Protein AF-A0A2X1PLP7-F1 (afdb_monomer)

Foldseek 3Di:
DVVVVVVCVVQPPDDDPQPDDLVSVVVSCVVCDPPPDHLVVVQVVLVVQQVVQVVCVVVVVYPDPDRSSPPVRDDHDDDDDDDQDPVNVVVVVVVLVVLVVDDPVPRDPVND

Secondary structure (DSSP, 8-state):
-HHHHHHHHHH---SSGGG--HHHHHHHHHHHBTTTB-HHHHHHHHHHHHHHHHHHHHTTSS--SS-TTTT---PPP-PPP-PPPHHHHHHHHHHHHHHTTS-GGGS-TT--

pLDDT: mean 82.26, std 15.31, range [30.47, 96.56]

Mean predicted aligned error: 10.45 Å

Structure (mmCIF, N/CA/C/O backbone):
data_AF-A0A2X1PLP7-F1
#
_entry.id   AF-A0A2X1PLP7-F1
#
loop_
_atom_site.group_PDB
_atom_site.id
_atom_site.type_symbol
_atom_site.label_atom_id
_atom_site.label_alt_id
_atom_site.label_comp_id
_atom_site.label_asym_id
_atom_site.label_entity_id
_atom_site.label_seq_id
_atom_site.pdbx_PDB_ins_code
_atom_site.Cartn_x
_atom_site.Cartn_y
_atom_site.Cartn_z
_atom_site.occupancy
_atom_site.B_iso_or_equiv
_atom_site.auth_seq_id
_atom_site.auth_comp_id
_atom_site.auth_asym_id
_atom_site.auth_atom_id
_atom_site.pdbx_PDB_model_num
ATOM 1 N N . MET A 1 1 ? 1.785 14.609 -2.983 1.00 39.28 1 MET A N 1
ATOM 2 C CA . MET A 1 1 ? 0.685 14.081 -2.140 1.00 39.28 1 MET A CA 1
ATOM 3 C C . MET A 1 1 ? -0.669 14.010 -2.854 1.00 39.28 1 MET A C 1
ATOM 5 O O . MET A 1 1 ? -1.244 12.934 -2.831 1.00 39.28 1 MET A O 1
ATOM 9 N N . LYS A 1 2 ? -1.154 15.055 -3.555 1.00 30.47 2 LYS A N 1
ATOM 10 C CA . LYS A 1 2 ? -2.464 15.032 -4.263 1.00 30.47 2 LYS A CA 1
ATOM 11 C C . LYS A 1 2 ? -2.685 13.827 -5.199 1.00 30.47 2 LYS A C 1
ATOM 13 O O . LYS A 1 2 ? -3.683 13.137 -5.069 1.00 30.47 2 LYS A O 1
ATOM 18 N N . LYS A 1 3 ? -1.695 13.479 -6.032 1.00 37.09 3 LYS A N 1
ATOM 19 C CA . LYS A 1 3 ? -1.766 12.322 -6.955 1.00 37.09 3 LYS A CA 1
ATOM 20 C C . LYS A 1 3 ? -1.970 10.959 -6.274 1.00 37.09 3 LYS A C 1
ATOM 22 O O . LYS A 1 3 ? -2.513 10.058 -6.895 1.00 37.09 3 LYS A O 1
ATOM 27 N N . GLN A 1 4 ? -1.507 10.796 -5.032 1.00 38.25 4 GLN A N 1
ATOM 28 C CA . GLN A 1 4 ? -1.730 9.564 -4.267 1.00 38.25 4 GLN A CA 1
ATOM 29 C C . GLN A 1 4 ? -3.183 9.523 -3.779 1.00 38.25 4 GLN A C 1
ATOM 31 O O . GLN A 1 4 ? -3.864 8.530 -4.004 1.00 38.25 4 GLN A O 1
ATOM 36 N N . LEU A 1 5 ? -3.678 10.635 -3.217 1.00 41.66 5 LEU A N 1
ATOM 37 C CA . LEU A 1 5 ? -5.050 10.782 -2.715 1.00 41.66 5 LEU A CA 1
ATOM 38 C C . LEU A 1 5 ? -6.124 10.601 -3.805 1.00 41.66 5 LEU A C 1
ATOM 40 O O . LEU A 1 5 ? -7.124 9.927 -3.571 1.00 41.66 5 LEU A O 1
ATOM 44 N N . ASP A 1 6 ? -5.894 11.134 -5.009 1.00 46.28 6 ASP A N 1
ATOM 45 C CA . ASP A 1 6 ? -6.806 10.949 -6.150 1.00 46.28 6 ASP A CA 1
ATOM 46 C C . ASP A 1 6 ? -6.845 9.498 -6.646 1.00 46.28 6 ASP A C 1
ATOM 48 O O . ASP A 1 6 ? -7.889 9.015 -7.087 1.00 46.28 6 ASP A O 1
ATOM 52 N N . ASN A 1 7 ? -5.728 8.771 -6.533 1.00 47.81 7 ASN A N 1
ATOM 53 C CA . ASN A 1 7 ? -5.706 7.345 -6.843 1.00 47.81 7 ASN A CA 1
ATOM 54 C C . ASN A 1 7 ? -6.499 6.551 -5.795 1.00 47.81 7 ASN A C 1
ATOM 56 O O . ASN A 1 7 ? -7.240 5.647 -6.161 1.00 47.81 7 ASN A O 1
ATOM 60 N N . TYR A 1 8 ? -6.423 6.933 -4.514 1.00 51.38 8 TYR A N 1
ATOM 61 C CA . TYR A 1 8 ? -7.226 6.315 -3.456 1.00 51.38 8 TYR A CA 1
ATOM 62 C C . TYR A 1 8 ? -8.734 6.470 -3.709 1.00 51.38 8 TYR A C 1
ATOM 64 O O . TYR A 1 8 ? -9.451 5.481 -3.620 1.00 51.38 8 TYR A O 1
ATOM 72 N N . ARG A 1 9 ? -9.222 7.645 -4.132 1.00 49.28 9 ARG A N 1
ATOM 73 C CA . ARG A 1 9 ? -10.656 7.851 -4.444 1.00 49.28 9 ARG A CA 1
ATOM 74 C C . ARG A 1 9 ? -11.185 7.013 -5.610 1.00 49.28 9 ARG A C 1
ATOM 76 O O . ARG A 1 9 ? -12.360 6.676 -5.620 1.00 49.28 9 ARG A O 1
ATOM 83 N N . LYS A 1 10 ? -10.344 6.668 -6.588 1.00 52.19 10 LYS A N 1
ATOM 84 C CA . LYS A 1 10 ? -10.737 5.781 -7.702 1.00 52.19 10 LYS A CA 1
ATOM 85 C C . LYS A 1 10 ? -10.718 4.298 -7.335 1.00 52.19 10 LYS A C 1
ATOM 87 O O . LYS A 1 10 ? -11.230 3.475 -8.087 1.00 52.19 10 LYS A O 1
ATOM 92 N N . ILE A 1 11 ? -10.073 3.956 -6.225 1.00 53.62 11 ILE A N 1
ATOM 93 C CA . ILE A 1 11 ? -9.747 2.581 -5.852 1.00 53.62 11 ILE A CA 1
ATOM 94 C C . ILE A 1 11 ? -10.556 2.123 -4.625 1.00 53.62 11 ILE A C 1
ATOM 96 O O . ILE A 1 11 ? -10.829 0.932 -4.474 1.00 53.62 11 ILE A O 1
ATOM 100 N N . VAL A 1 12 ? -10.961 3.060 -3.771 1.00 56.28 12 VAL A N 1
ATOM 101 C CA . VAL A 1 12 ? -11.665 2.813 -2.515 1.00 56.28 12 VAL A CA 1
ATOM 102 C C . VAL A 1 12 ? -13.182 2.859 -2.732 1.00 56.28 12 VAL A C 1
ATOM 104 O O . VAL A 1 12 ? -13.713 3.831 -3.254 1.00 56.28 12 VAL A O 1
ATOM 107 N N . VAL A 1 13 ? -13.862 1.775 -2.347 1.00 60.47 13 VAL A N 1
ATOM 108 C CA . VAL A 1 13 ? -15.283 1.486 -2.636 1.00 60.47 13 VAL A CA 1
ATOM 109 C C . VAL A 1 13 ? -16.239 2.002 -1.543 1.00 60.47 13 VAL A C 1
ATOM 111 O O . VAL A 1 13 ? -17.446 1.857 -1.682 1.00 60.47 13 VAL A O 1
ATOM 114 N N . PHE A 1 14 ? -15.736 2.598 -0.459 1.00 67.69 14 PHE A N 1
ATOM 115 C CA . PHE A 1 14 ? -16.550 2.989 0.700 1.00 67.69 14 PHE A CA 1
ATOM 116 C C . PHE A 1 14 ? -16.624 4.508 0.893 1.00 67.69 14 PHE A C 1
ATOM 118 O O . PHE A 1 14 ? -15.723 5.245 0.479 1.00 67.69 14 PHE A O 1
ATOM 125 N N . GLN A 1 15 ? -17.708 4.961 1.526 1.00 70.69 15 GLN A N 1
ATOM 126 C CA . GLN A 1 15 ? -18.002 6.375 1.749 1.00 70.69 15 GLN A CA 1
ATOM 127 C C . GLN A 1 15 ? -17.399 6.861 3.072 1.00 70.69 15 GLN A C 1
ATOM 129 O O . GLN A 1 15 ? -16.923 7.998 3.137 1.00 70.69 15 GLN A O 1
ATOM 134 N N . TYR A 1 16 ? -17.324 5.982 4.080 1.00 81.19 16 TYR A N 1
ATOM 135 C CA . TYR A 1 16 ? -16.738 6.279 5.388 1.00 81.19 16 TYR A CA 1
ATOM 136 C C . TYR A 1 16 ? -15.667 5.253 5.804 1.00 81.19 16 TYR A C 1
ATOM 138 O O . TYR A 1 16 ? -15.837 4.058 5.565 1.00 81.19 16 TYR A O 1
ATOM 146 N N . PRO A 1 17 ? -14.561 5.678 6.452 1.00 83.38 17 PRO A N 1
ATOM 147 C CA . PRO A 1 17 ? -13.492 4.776 6.906 1.00 83.38 17 PRO A CA 1
ATOM 148 C C . PRO A 1 17 ? -13.949 3.649 7.844 1.00 83.38 17 PRO A C 1
ATOM 150 O O . PRO A 1 17 ? -13.281 2.620 7.923 1.00 83.38 17 PRO A O 1
ATOM 153 N N . ASP A 1 18 ? -15.074 3.843 8.530 1.00 85.56 18 ASP A N 1
ATOM 154 C CA . ASP A 1 18 ? -15.628 2.913 9.519 1.00 85.56 18 ASP A CA 1
ATOM 155 C C . ASP A 1 18 ? -16.377 1.736 8.872 1.00 85.56 18 ASP A C 1
ATOM 157 O O . ASP A 1 18 ? -16.617 0.716 9.508 1.00 85.56 18 ASP A O 1
ATOM 161 N N . GLU A 1 19 ? -16.696 1.842 7.580 1.00 86.94 19 GLU A N 1
ATOM 162 C CA . GLU A 1 19 ? -17.385 0.806 6.795 1.00 86.94 19 GLU A CA 1
ATOM 163 C C . GLU A 1 19 ? -16.431 -0.297 6.310 1.00 86.94 19 GLU A C 1
ATOM 165 O O . GLU A 1 19 ? -16.830 -1.236 5.612 1.00 86.94 19 GLU A O 1
ATOM 170 N N . ILE A 1 20 ? -15.143 -0.179 6.632 1.00 88.38 20 ILE A N 1
ATOM 171 C CA . ILE A 1 20 ? -14.143 -1.146 6.204 1.00 88.38 20 ILE A CA 1
ATOM 172 C C . ILE A 1 20 ? -14.382 -2.492 6.878 1.00 88.38 20 ILE A C 1
ATOM 174 O O . ILE A 1 20 ? -14.372 -2.622 8.099 1.00 88.38 20 ILE A O 1
ATOM 178 N N . SER A 1 21 ? -14.489 -3.520 6.040 1.00 88.00 21 SER A N 1
ATOM 179 C CA . SER A 1 21 ? -14.498 -4.922 6.442 1.00 88.00 21 SER A CA 1
ATOM 180 C C . SER A 1 21 ? -13.374 -5.697 5.758 1.00 88.00 21 SER A C 1
ATOM 182 O O . SER A 1 21 ? -12.936 -5.361 4.651 1.00 88.00 21 SER A O 1
ATOM 184 N N . ASP A 1 22 ? -12.939 -6.785 6.394 1.00 88.81 22 ASP A N 1
ATOM 185 C CA . ASP A 1 22 ? -11.889 -7.663 5.866 1.00 88.81 22 ASP A CA 1
ATOM 186 C C . ASP A 1 22 ? -12.254 -8.221 4.483 1.00 88.81 22 ASP A C 1
ATOM 188 O O . ASP A 1 22 ? -11.416 -8.275 3.579 1.00 88.81 22 ASP A O 1
ATOM 192 N N . SER A 1 23 ? -13.524 -8.585 4.277 1.00 89.44 23 SER A N 1
ATOM 193 C CA . SER A 1 23 ? -14.018 -9.105 2.998 1.00 89.44 23 SER A CA 1
ATOM 194 C C . SER A 1 23 ? -13.853 -8.085 1.869 1.00 89.44 23 SER A C 1
ATOM 196 O O . SER A 1 23 ? -13.404 -8.443 0.777 1.00 89.44 23 SER A O 1
ATOM 198 N N . LEU A 1 24 ? -14.135 -6.809 2.141 1.00 89.25 24 LEU A N 1
ATOM 199 C CA . LEU A 1 24 ? -13.993 -5.719 1.182 1.00 89.25 24 LEU A CA 1
ATOM 200 C C . LEU A 1 24 ? -12.524 -5.488 0.820 1.00 89.25 24 LEU A C 1
ATOM 202 O O . LEU A 1 24 ? -12.191 -5.348 -0.359 1.00 89.25 24 LEU A O 1
ATOM 206 N N . ILE A 1 25 ? -11.625 -5.525 1.805 1.00 91.00 25 ILE A N 1
ATOM 207 C CA . ILE A 1 25 ? -10.187 -5.370 1.563 1.00 91.00 25 ILE A CA 1
ATOM 208 C C . ILE A 1 25 ? -9.632 -6.540 0.735 1.00 91.00 25 ILE A C 1
ATOM 210 O O . ILE A 1 25 ? -8.837 -6.335 -0.187 1.00 91.00 25 ILE A O 1
ATOM 214 N N . LEU A 1 26 ? -10.072 -7.770 1.012 1.00 91.56 26 LEU A N 1
ATOM 215 C CA . LEU A 1 26 ? -9.671 -8.951 0.245 1.00 91.56 26 LEU A CA 1
ATOM 216 C C . LEU A 1 26 ? -10.207 -8.916 -1.193 1.00 91.56 26 LEU A C 1
ATOM 218 O O . LEU A 1 26 ? -9.476 -9.251 -2.131 1.00 91.56 26 LEU A O 1
ATOM 222 N N . GLN A 1 27 ? -11.449 -8.467 -1.395 1.00 91.25 27 GLN A N 1
ATOM 223 C CA . GLN A 1 27 ? -12.002 -8.251 -2.735 1.00 91.25 27 GLN A CA 1
ATOM 224 C C . GLN A 1 27 ? -11.231 -7.173 -3.495 1.00 91.25 27 GLN A C 1
ATOM 226 O O . GLN A 1 27 ? -10.910 -7.356 -4.672 1.00 91.25 27 GLN A O 1
ATOM 231 N N . TRP A 1 28 ? -10.888 -6.075 -2.819 1.00 90.56 28 TRP A N 1
ATOM 232 C CA . TRP A 1 28 ? -10.065 -5.023 -3.392 1.00 90.56 28 TRP A CA 1
ATOM 233 C C . TRP A 1 28 ? -8.709 -5.574 -3.841 1.00 90.56 28 TRP A C 1
ATOM 235 O O . TRP A 1 28 ? -8.348 -5.423 -5.010 1.00 90.56 28 TRP A O 1
ATOM 245 N N . ARG A 1 29 ? -8.012 -6.309 -2.963 1.00 91.81 29 ARG A N 1
ATOM 246 C CA . ARG A 1 29 ? -6.745 -6.983 -3.276 1.00 91.81 29 ARG A CA 1
ATOM 247 C C . ARG A 1 29 ? -6.855 -7.841 -4.533 1.00 91.81 29 ARG A C 1
ATOM 249 O O . ARG A 1 29 ? -6.030 -7.702 -5.432 1.00 91.81 29 ARG A O 1
ATOM 256 N N . LYS A 1 30 ? -7.876 -8.702 -4.603 1.00 92.19 30 LYS A N 1
ATOM 257 C CA . LYS A 1 30 ? -8.113 -9.612 -5.737 1.00 92.19 30 LYS A CA 1
ATOM 258 C C . LYS A 1 30 ? -8.340 -8.860 -7.052 1.00 92.19 30 LYS A C 1
ATOM 260 O O . LYS A 1 30 ? -7.990 -9.373 -8.109 1.00 92.19 30 LYS A O 1
ATOM 265 N N . ARG A 1 31 ? -8.925 -7.661 -6.990 1.00 90.75 31 ARG A N 1
ATOM 266 C CA . ARG A 1 31 ? -9.207 -6.829 -8.164 1.00 90.75 31 ARG A CA 1
ATOM 267 C C . ARG A 1 31 ? -7.966 -6.106 -8.683 1.00 90.75 31 ARG A C 1
ATOM 269 O O . ARG A 1 31 ? -7.792 -6.019 -9.888 1.00 90.75 31 ARG A O 1
ATOM 276 N N . VAL A 1 32 ? -7.131 -5.547 -7.806 1.00 90.81 32 VAL A N 1
ATOM 277 C CA . VAL A 1 32 ? -6.043 -4.652 -8.248 1.00 90.81 32 VAL A CA 1
ATOM 278 C C . VAL A 1 32 ? -4.692 -5.346 -8.385 1.00 90.81 32 VAL A C 1
ATOM 280 O O . VAL A 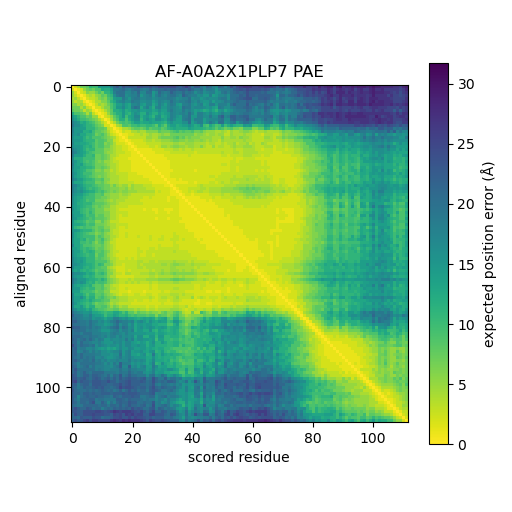1 32 ? -3.930 -5.018 -9.297 1.00 90.81 32 VAL A O 1
ATOM 283 N N . VAL A 1 33 ? -4.377 -6.302 -7.506 1.00 91.75 33 VAL A N 1
ATOM 284 C CA . VAL A 1 33 ? -3.057 -6.943 -7.488 1.00 91.75 33 VAL A CA 1
ATOM 285 C C . VAL A 1 33 ? -2.940 -7.905 -8.665 1.00 91.75 33 VAL A C 1
ATOM 287 O O . VAL A 1 33 ? -3.765 -8.796 -8.831 1.00 91.75 33 VAL A O 1
ATOM 290 N N . GLY A 1 34 ? -1.915 -7.712 -9.493 1.00 86.81 34 GLY A N 1
ATOM 291 C CA . GLY A 1 34 ? -1.685 -8.492 -10.712 1.00 86.81 34 GLY A CA 1
ATOM 292 C C . GLY A 1 34 ? -2.461 -7.999 -11.938 1.00 86.81 34 GLY A C 1
ATOM 293 O O . GLY A 1 34 ? -2.113 -8.387 -13.048 1.00 86.81 34 GLY A O 1
ATOM 294 N N . GLN A 1 35 ? -3.454 -7.118 -11.765 1.00 89.00 35 GLN A N 1
ATOM 295 C CA . GLN A 1 35 ? -4.153 -6.462 -12.878 1.00 89.00 35 GLN A CA 1
ATOM 296 C C . GLN A 1 35 ? -3.607 -5.056 -13.133 1.00 89.00 35 GLN A C 1
ATOM 298 O O . GLN A 1 35 ? -3.121 -4.761 -14.220 1.00 89.00 35 GLN A O 1
ATOM 303 N N . SER A 1 36 ? -3.678 -4.184 -12.124 1.00 87.69 36 SER A N 1
ATOM 304 C CA . SER A 1 36 ? -3.317 -2.767 -12.247 1.00 87.69 36 SER A CA 1
ATOM 305 C C . SER A 1 36 ? -2.101 -2.379 -11.414 1.00 87.69 36 SER A C 1
ATOM 307 O O . SER A 1 36 ? -1.402 -1.426 -11.759 1.00 87.69 36 SER A O 1
ATOM 309 N N . ILE A 1 37 ? -1.821 -3.112 -10.334 1.00 90.06 37 ILE A N 1
ATOM 310 C CA . ILE A 1 37 ? -0.677 -2.858 -9.458 1.00 90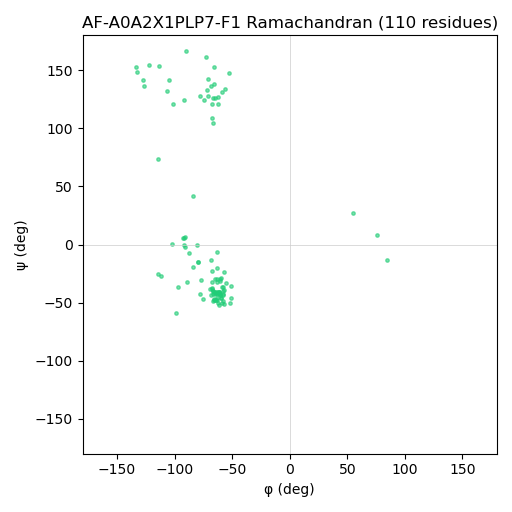.06 37 ILE A CA 1
ATOM 311 C C . ILE A 1 37 ? 0.078 -4.145 -9.127 1.00 90.06 37 ILE A C 1
ATOM 313 O O . ILE A 1 37 ? -0.490 -5.236 -9.087 1.00 90.06 37 ILE A O 1
ATOM 317 N N . ILE A 1 38 ? 1.372 -3.998 -8.847 1.00 90.06 38 ILE A N 1
ATOM 318 C CA . ILE A 1 38 ? 2.235 -5.088 -8.377 1.00 90.06 38 ILE A CA 1
ATOM 319 C C . ILE A 1 38 ? 2.240 -5.172 -6.845 1.00 90.06 38 ILE A C 1
ATOM 321 O O . ILE A 1 38 ? 1.840 -4.233 -6.151 1.00 90.06 38 ILE A O 1
ATOM 325 N N . GLU A 1 39 ? 2.750 -6.277 -6.310 1.00 92.25 39 GLU A N 1
ATOM 326 C CA . GLU A 1 39 ? 2.781 -6.593 -4.878 1.00 92.25 39 GLU A CA 1
ATOM 327 C C . GLU A 1 39 ? 3.498 -5.509 -4.063 1.00 92.25 39 GLU A C 1
ATOM 329 O O . GLU A 1 39 ? 3.026 -5.116 -3.000 1.00 92.25 39 GLU A O 1
ATOM 334 N N . VAL A 1 40 ? 4.592 -4.954 -4.595 1.00 90.94 40 VAL A N 1
ATOM 335 C CA . VAL A 1 40 ? 5.350 -3.860 -3.958 1.00 90.94 40 VAL A CA 1
ATOM 336 C C . VAL A 1 40 ? 4.479 -2.610 -3.777 1.00 90.94 40 VAL A C 1
ATOM 338 O O . VAL A 1 40 ? 4.507 -1.949 -2.734 1.00 90.94 40 VAL A O 1
ATOM 341 N N . THR A 1 41 ? 3.681 -2.276 -4.794 1.00 91.00 41 THR A N 1
ATOM 342 C CA . THR A 1 41 ? 2.770 -1.127 -4.757 1.00 91.00 41 THR A CA 1
ATOM 343 C C . THR A 1 41 ? 1.648 -1.370 -3.754 1.00 91.00 41 THR A C 1
ATOM 345 O O . THR A 1 41 ? 1.366 -0.492 -2.942 1.00 91.00 41 THR A O 1
ATOM 348 N N . TRP A 1 42 ? 1.074 -2.576 -3.742 1.00 93.56 42 TRP A N 1
ATOM 349 C CA . TRP A 1 42 ? 0.088 -2.980 -2.740 1.00 93.56 42 TRP A CA 1
ATOM 350 C C . TRP A 1 42 ? 0.635 -2.864 -1.314 1.00 93.56 42 TRP A C 1
ATOM 352 O O . TRP A 1 42 ? 0.035 -2.196 -0.476 1.00 93.56 42 TRP A O 1
ATOM 362 N N . ASN A 1 43 ? 1.813 -3.432 -1.046 1.00 94.50 43 ASN A N 1
ATOM 363 C CA . ASN A 1 43 ? 2.470 -3.360 0.259 1.00 94.50 43 ASN A CA 1
ATOM 364 C C . ASN A 1 43 ? 2.711 -1.908 0.696 1.00 94.50 43 ASN A C 1
ATOM 366 O O . ASN A 1 43 ? 2.565 -1.572 1.873 1.00 94.50 43 ASN A O 1
ATOM 370 N N . SER A 1 44 ? 3.044 -1.029 -0.250 1.00 93.12 44 SER A N 1
ATOM 371 C CA . SER A 1 44 ? 3.200 0.401 0.022 1.00 93.12 44 SER A CA 1
ATOM 372 C C . SER A 1 44 ? 1.877 1.051 0.439 1.00 93.12 44 SER A C 1
ATOM 374 O O . SER A 1 44 ? 1.862 1.812 1.407 1.00 93.12 44 SER A O 1
A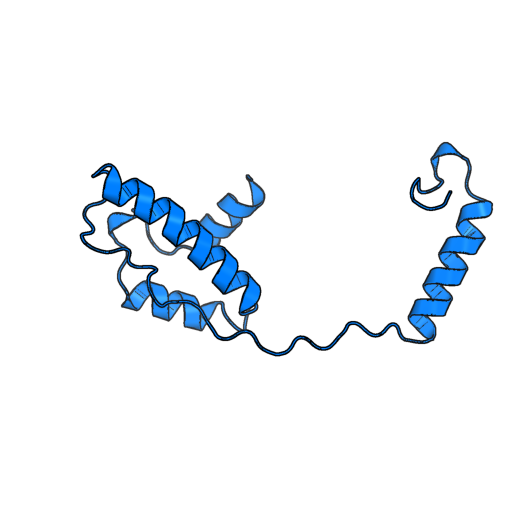TOM 376 N N . TYR A 1 45 ? 0.766 0.719 -0.227 1.00 92.81 45 TYR A N 1
ATOM 377 C CA . TYR A 1 45 ? -0.569 1.197 0.153 1.00 92.81 45 TYR A CA 1
ATOM 378 C C . TYR A 1 45 ? -0.994 0.675 1.526 1.00 92.81 45 TYR A C 1
ATOM 380 O O . TYR A 1 45 ? -1.381 1.467 2.382 1.00 92.81 45 TYR A O 1
ATOM 388 N N . ILE A 1 46 ? -0.835 -0.627 1.782 1.00 94.44 46 ILE A N 1
ATOM 389 C CA . ILE A 1 46 ? -1.146 -1.237 3.082 1.00 94.44 46 ILE A CA 1
ATOM 390 C C . ILE A 1 46 ? -0.350 -0.583 4.210 1.00 94.44 46 ILE A C 1
ATOM 392 O O . ILE A 1 46 ? -0.916 -0.274 5.253 1.00 94.44 46 ILE A O 1
ATOM 396 N N . ARG A 1 47 ? 0.942 -0.296 4.006 1.00 94.12 47 ARG A N 1
ATOM 397 C CA . ARG A 1 47 ? 1.763 0.411 5.000 1.00 94.12 47 ARG A CA 1
ATOM 398 C C . ARG A 1 47 ? 1.201 1.796 5.328 1.00 94.12 47 ARG A C 1
ATOM 400 O O . ARG A 1 47 ? 1.129 2.151 6.499 1.00 94.12 47 ARG A O 1
ATOM 407 N N . GLN A 1 48 ? 0.819 2.568 4.311 1.00 93.31 48 GLN A N 1
ATOM 408 C CA . GLN A 1 48 ? 0.260 3.910 4.500 1.00 93.31 48 GLN A CA 1
ATOM 409 C C . GLN A 1 48 ? -1.090 3.854 5.223 1.00 93.31 48 GLN A C 1
ATOM 411 O O . GLN A 1 48 ? -1.279 4.553 6.217 1.00 93.31 48 GLN A O 1
ATOM 416 N N . LEU A 1 49 ? -1.994 2.980 4.772 1.00 93.06 49 LEU A N 1
ATOM 417 C CA . LEU A 1 49 ? -3.316 2.794 5.371 1.00 93.06 49 LEU A CA 1
ATOM 418 C C . LEU A 1 49 ? -3.216 2.318 6.819 1.00 93.06 49 LEU A C 1
ATOM 420 O O . LEU A 1 49 ? -3.876 2.871 7.693 1.00 93.06 49 LEU A O 1
ATOM 424 N N . LYS A 1 50 ? -2.314 1.376 7.101 1.00 94.12 50 LYS A N 1
ATOM 425 C CA . LYS A 1 50 ? -2.050 0.900 8.456 1.00 94.12 50 LYS A CA 1
ATOM 426 C C . LYS A 1 50 ? -1.613 2.040 9.381 1.00 94.12 50 LYS A C 1
ATOM 428 O O . LYS A 1 50 ? -2.131 2.137 10.487 1.00 94.12 50 LYS A O 1
ATOM 433 N N . THR A 1 51 ? -0.733 2.937 8.936 1.00 95.12 51 THR A N 1
ATOM 434 C CA . THR A 1 51 ? -0.334 4.113 9.732 1.00 95.12 51 THR A CA 1
ATOM 435 C C . THR A 1 51 ? -1.507 5.058 10.000 1.00 95.12 51 THR A C 1
ATOM 437 O O . THR A 1 51 ? -1.696 5.478 11.139 1.00 95.12 51 THR A O 1
ATOM 440 N N . ILE A 1 52 ? -2.313 5.364 8.978 1.00 92.94 52 ILE A N 1
ATOM 441 C CA . ILE A 1 52 ? -3.472 6.264 9.104 1.00 92.94 52 ILE A CA 1
ATOM 442 C C . ILE A 1 52 ? -4.513 5.678 10.067 1.00 92.94 52 ILE A C 1
ATOM 444 O O . ILE A 1 52 ? -4.960 6.364 10.982 1.00 92.94 52 ILE A O 1
ATOM 448 N N . PHE A 1 53 ? -4.854 4.398 9.904 1.00 93.88 53 PHE A N 1
ATOM 449 C CA . PHE A 1 53 ? -5.833 3.721 10.756 1.00 93.88 53 PHE A CA 1
ATOM 450 C C . PHE A 1 53 ? -5.331 3.562 12.182 1.00 93.88 53 PHE A C 1
ATOM 452 O O . PHE A 1 53 ? -6.098 3.753 13.115 1.00 93.88 53 PHE A O 1
ATOM 459 N N . LYS A 1 54 ? -4.036 3.284 12.372 1.00 95.31 54 LYS A N 1
ATOM 460 C CA . LYS A 1 54 ? -3.438 3.240 13.708 1.00 95.31 54 LYS A CA 1
ATOM 461 C C . LYS A 1 54 ? -3.622 4.577 14.430 1.00 95.31 54 LYS A C 1
ATOM 463 O O . LYS A 1 54 ? -4.110 4.582 15.551 1.00 95.31 54 LYS A O 1
ATOM 468 N N . PHE A 1 55 ? -3.301 5.691 13.770 1.00 96.00 55 PHE A N 1
ATOM 469 C CA . PHE A 1 55 ? -3.514 7.023 14.337 1.00 96.00 55 PHE A CA 1
ATOM 470 C C . PHE A 1 55 ? -4.994 7.285 14.662 1.00 96.00 55 PHE A C 1
ATOM 472 O O . PHE A 1 55 ? -5.305 7.755 15.753 1.00 96.00 55 PHE A O 1
ATOM 479 N N . GLY A 1 56 ? -5.908 6.954 13.742 1.00 94.25 56 GLY A N 1
ATOM 480 C CA . GLY A 1 56 ? -7.347 7.133 13.956 1.00 94.25 56 GLY A CA 1
ATOM 481 C C . GLY A 1 56 ? -7.884 6.321 15.138 1.00 94.25 56 GLY A C 1
ATOM 482 O O . GLY A 1 56 ? -8.645 6.849 15.942 1.00 94.25 56 GLY A O 1
ATOM 483 N N . ILE A 1 57 ? -7.429 5.077 15.294 1.00 95.25 57 ILE A N 1
ATOM 484 C CA . ILE A 1 57 ? -7.787 4.197 16.416 1.00 95.25 57 ILE A CA 1
ATOM 485 C C . ILE A 1 57 ? -7.231 4.736 17.741 1.00 95.25 57 ILE A C 1
ATOM 487 O O . ILE A 1 57 ? -7.973 4.874 18.709 1.00 95.25 57 ILE A O 1
ATOM 491 N N . GLU A 1 58 ? -5.944 5.100 17.790 1.00 96.56 58 GLU A N 1
ATOM 492 C CA . GLU A 1 58 ? -5.295 5.638 19.001 1.00 96.56 58 GLU A CA 1
ATOM 493 C C . GLU A 1 58 ? -5.938 6.942 19.489 1.00 96.56 58 GLU A C 1
ATOM 495 O O . GLU A 1 58 ? -5.933 7.235 20.684 1.00 96.56 58 GLU A O 1
ATOM 500 N N . LYS A 1 59 ? -6.495 7.733 18.567 1.00 96.56 59 LYS A N 1
ATOM 501 C CA . LYS A 1 59 ? -7.219 8.973 18.866 1.00 96.56 59 LYS A CA 1
ATOM 502 C C . LYS A 1 59 ? -8.726 8.786 19.034 1.00 96.56 59 LYS A C 1
ATOM 504 O O . LYS A 1 59 ? -9.417 9.787 19.181 1.00 96.56 59 LYS A O 1
ATOM 509 N N . GLN A 1 60 ? -9.224 7.547 19.019 1.00 93.50 60 GLN A N 1
ATOM 510 C CA . GLN A 1 60 ? -10.655 7.222 19.108 1.00 93.50 60 GLN A CA 1
ATOM 511 C C . GLN A 1 60 ? -11.513 7.920 18.035 1.00 93.50 60 GLN A C 1
ATOM 513 O O . GLN A 1 60 ? -12.697 8.167 18.231 1.00 93.50 60 GLN A O 1
ATOM 518 N N . LEU A 1 61 ? -10.911 8.237 16.885 1.00 93.50 61 LEU A N 1
ATOM 519 C CA . LEU A 1 61 ? -11.601 8.805 15.724 1.00 93.50 61 LEU A CA 1
ATOM 520 C C . LEU A 1 61 ? -12.252 7.724 14.861 1.00 93.50 61 LEU A C 1
ATOM 522 O O . LEU A 1 61 ? -13.105 8.043 14.043 1.00 93.50 61 LEU A O 1
ATOM 526 N N . LEU A 1 62 ? -11.811 6.473 15.013 1.00 92.69 62 LEU A N 1
ATOM 527 C CA . LEU A 1 62 ? -12.337 5.316 14.300 1.00 92.69 62 LEU A CA 1
ATOM 528 C C . LEU A 1 62 ? -12.743 4.232 15.313 1.00 92.69 62 LEU A C 1
ATOM 530 O O . LEU A 1 62 ? -11.958 3.944 16.224 1.00 92.69 62 LEU A O 1
ATOM 534 N N . PRO A 1 63 ? -13.905 3.577 15.152 1.00 92.38 63 PRO A N 1
ATOM 535 C CA . PRO A 1 63 ? -14.449 2.610 16.100 1.00 92.38 63 PRO A CA 1
ATOM 536 C C . PRO A 1 63 ? -13.865 1.200 15.896 1.00 92.38 63 PRO A C 1
ATOM 538 O O . PRO A 1 63 ? -14.586 0.206 15.949 1.00 92.38 63 PRO A O 1
ATOM 541 N N . PHE A 1 64 ? -12.556 1.082 15.653 1.00 91.12 64 PHE A N 1
ATOM 542 C CA . PHE A 1 64 ? -11.896 -0.216 15.492 1.00 91.12 64 PHE A CA 1
ATOM 543 C C . PHE A 1 64 ? -11.040 -0.557 16.710 1.00 91.12 64 PHE A C 1
ATOM 545 O O . PHE A 1 64 ? -10.195 0.226 17.131 1.00 91.12 64 PHE A O 1
ATOM 552 N N . THR A 1 65 ? -11.184 -1.775 17.230 1.00 90.12 65 THR A N 1
ATOM 553 C CA . THR A 1 65 ? -10.304 -2.300 18.291 1.00 90.12 65 THR A CA 1
ATOM 554 C C . THR A 1 65 ? -8.942 -2.734 17.743 1.00 90.12 65 THR A C 1
ATOM 556 O O . THR A 1 65 ? -7.929 -2.670 18.436 1.00 90.12 65 THR A O 1
ATOM 559 N N . LYS A 1 66 ? -8.905 -3.184 16.485 1.00 92.56 66 LYS A N 1
ATOM 560 C CA . LYS A 1 66 ? -7.704 -3.656 15.793 1.00 92.56 66 LYS A CA 1
ATOM 561 C C . LYS A 1 66 ? -7.631 -3.027 14.410 1.00 92.56 66 LYS A C 1
ATOM 563 O O . LYS A 1 66 ? -8.653 -2.777 13.782 1.00 92.56 66 LYS A O 1
ATOM 568 N N . ASN A 1 67 ? -6.418 -2.796 13.920 1.00 92.56 67 ASN A N 1
ATOM 569 C CA . ASN A 1 67 ? -6.221 -2.251 12.589 1.00 92.56 67 ASN A CA 1
ATOM 570 C C . ASN A 1 67 ? -6.656 -3.266 11.508 1.00 92.56 67 ASN A C 1
ATOM 572 O O . ASN A 1 67 ? -6.072 -4.353 11.445 1.00 92.56 67 ASN A O 1
ATOM 576 N N . PRO A 1 68 ? -7.615 -2.923 10.628 1.00 92.19 68 PRO A N 1
ATOM 577 C CA . PRO A 1 68 ? -8.113 -3.841 9.600 1.00 92.19 68 PRO A CA 1
ATOM 578 C C . PRO A 1 68 ? -7.065 -4.158 8.519 1.00 92.19 68 PRO A C 1
ATOM 580 O O . PRO A 1 68 ? -7.212 -5.105 7.755 1.00 92.19 68 PRO A O 1
ATOM 583 N N . PHE A 1 69 ? -5.966 -3.395 8.456 1.00 93.06 69 PHE A N 1
ATOM 584 C CA . PHE A 1 69 ? -4.888 -3.610 7.490 1.00 93.06 69 PHE A CA 1
ATOM 585 C C . PHE A 1 69 ? -3.752 -4.511 8.001 1.00 93.06 69 PHE A C 1
ATOM 587 O O . PHE A 1 69 ? -2.726 -4.680 7.330 1.00 93.06 69 PHE A O 1
ATOM 594 N N . ASP A 1 70 ? -3.901 -5.093 9.191 1.00 92.44 70 ASP A N 1
ATOM 595 C CA . ASP A 1 70 ? -2.922 -6.016 9.754 1.00 92.44 70 ASP A CA 1
ATOM 596 C C . ASP A 1 70 ? -2.863 -7.344 8.985 1.00 92.44 70 ASP A C 1
ATOM 598 O 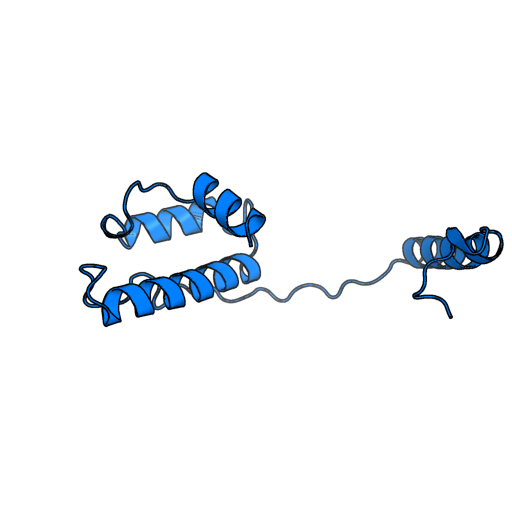O . ASP A 1 70 ? -3.876 -7.939 8.643 1.00 92.44 70 ASP A O 1
ATOM 602 N N . GLY A 1 71 ? -1.648 -7.840 8.724 1.00 91.25 71 GLY A N 1
ATOM 603 C CA . GLY A 1 71 ? -1.444 -9.141 8.068 1.00 91.25 71 GLY A CA 1
ATOM 604 C C . GLY A 1 71 ? -1.705 -9.167 6.555 1.00 91.25 71 GLY A C 1
ATOM 605 O O . GLY A 1 71 ? -1.657 -10.232 5.952 1.00 91.25 71 GLY A O 1
ATOM 606 N N . LEU A 1 72 ? -1.927 -8.014 5.915 1.00 93.56 72 LEU A N 1
ATOM 607 C CA . LEU A 1 72 ? -2.261 -7.933 4.485 1.00 93.56 72 LEU A CA 1
ATOM 608 C C . LEU A 1 72 ? -1.064 -7.782 3.535 1.00 93.56 72 LEU A C 1
ATOM 610 O O . LEU A 1 72 ? -1.250 -7.574 2.331 1.00 93.56 72 LEU A O 1
ATOM 614 N N . PHE A 1 73 ? 0.162 -7.861 4.053 1.00 93.50 73 PHE A N 1
ATOM 615 C CA . PHE A 1 73 ? 1.358 -7.823 3.218 1.00 93.50 73 PHE A CA 1
ATOM 616 C C . PHE A 1 73 ? 1.438 -9.062 2.324 1.00 93.50 73 PHE A C 1
ATOM 618 O O . PHE A 1 73 ? 1.181 -10.188 2.748 1.00 93.50 73 PHE A O 1
ATOM 625 N N . ILE A 1 74 ? 1.816 -8.841 1.070 1.00 93.25 74 ILE A N 1
ATOM 626 C CA . ILE A 1 74 ? 1.974 -9.886 0.063 1.00 93.25 74 ILE A CA 1
ATOM 627 C C . ILE A 1 74 ? 3.460 -10.136 -0.133 1.00 93.25 74 ILE A C 1
ATOM 629 O O . ILE A 1 74 ? 4.264 -9.201 -0.152 1.00 93.25 74 ILE A O 1
ATOM 633 N N . ARG A 1 75 ? 3.828 -11.406 -0.313 1.00 90.12 75 ARG A N 1
ATOM 634 C CA . ARG A 1 75 ? 5.187 -11.769 -0.700 1.00 90.12 75 ARG A CA 1
ATOM 635 C C . ARG A 1 75 ? 5.507 -11.165 -2.063 1.00 90.12 75 ARG A C 1
ATOM 637 O O . ARG A 1 75 ? 4.844 -11.460 -3.051 1.00 90.12 75 ARG A O 1
ATOM 644 N N . GLU A 1 76 ? 6.543 -10.345 -2.100 1.00 87.38 76 GLU A N 1
ATOM 645 C CA . GLU A 1 76 ? 7.004 -9.717 -3.330 1.00 87.38 76 GLU A CA 1
ATOM 646 C C . GLU A 1 76 ? 7.675 -10.762 -4.230 1.00 87.38 76 GLU A C 1
ATOM 648 O O . GLU A 1 76 ? 8.503 -11.563 -3.778 1.00 87.38 76 GLU A O 1
ATOM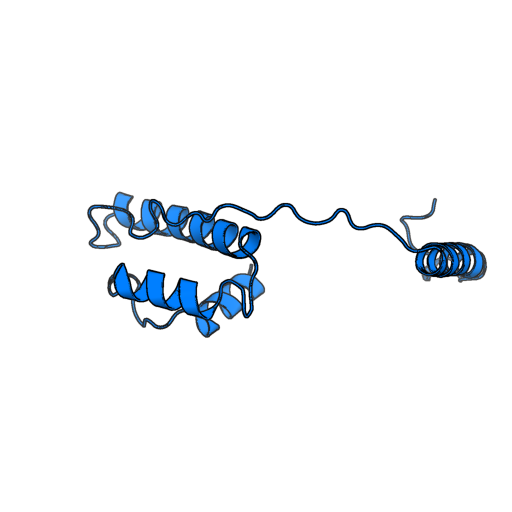 653 N N . GLY A 1 77 ? 7.313 -10.769 -5.514 1.00 78.44 77 GLY A N 1
ATOM 654 C CA . GLY A 1 77 ? 8.019 -11.563 -6.513 1.00 78.44 77 GLY A CA 1
ATOM 655 C C . GLY A 1 77 ? 9.451 -11.055 -6.719 1.00 78.44 77 GLY A C 1
ATOM 656 O O . GLY A 1 77 ? 9.742 -9.869 -6.551 1.00 78.44 77 GLY A O 1
ATOM 657 N N . LYS A 1 78 ? 10.370 -11.938 -7.138 1.00 77.00 78 LYS A N 1
ATOM 658 C CA . LYS A 1 78 ? 11.717 -11.512 -7.553 1.00 77.00 78 LYS A CA 1
ATOM 659 C C . LYS A 1 78 ? 11.602 -10.689 -8.835 1.00 77.00 78 LYS A C 1
ATOM 661 O O . LYS A 1 78 ? 11.411 -11.239 -9.920 1.00 77.00 78 LYS A O 1
ATOM 666 N N . LYS A 1 79 ? 11.736 -9.368 -8.722 1.00 68.50 79 LYS A N 1
ATOM 667 C CA . LYS A 1 79 ? 11.767 -8.488 -9.891 1.00 68.50 79 LYS A CA 1
ATOM 668 C C . LYS A 1 79 ? 12.979 -8.848 -10.750 1.00 68.50 79 LYS A C 1
ATOM 670 O O . LYS A 1 79 ? 14.106 -8.878 -10.255 1.00 68.50 79 LYS A O 1
ATOM 675 N N . LYS A 1 80 ? 12.765 -9.105 -12.044 1.00 72.62 80 LYS A N 1
ATOM 676 C CA . LYS A 1 80 ? 13.878 -9.258 -12.988 1.00 72.62 80 LYS A CA 1
ATOM 677 C C . LYS A 1 80 ? 14.696 -7.966 -12.976 1.00 72.62 80 LYS A C 1
ATOM 679 O O . LYS A 1 80 ? 14.131 -6.871 -13.064 1.00 72.62 80 LYS A O 1
ATOM 684 N N . ARG A 1 81 ? 16.020 -8.087 -12.843 1.00 76.19 81 ARG A N 1
ATOM 685 C CA . ARG A 1 81 ? 16.926 -6.940 -12.961 1.00 76.19 81 ARG A CA 1
ATOM 686 C C . ARG A 1 81 ? 16.678 -6.294 -14.322 1.00 76.19 81 ARG A C 1
ATOM 688 O O . ARG A 1 81 ? 16.579 -6.998 -15.324 1.00 76.19 81 ARG A O 1
ATOM 695 N N . LYS A 1 82 ? 16.549 -4.968 -14.360 1.00 76.25 82 LYS A N 1
ATOM 696 C CA . LYS A 1 82 ? 16.458 -4.249 -15.631 1.00 76.25 82 LYS A CA 1
ATOM 697 C C . LYS A 1 82 ? 17.819 -4.385 -16.316 1.00 76.25 82 LYS A C 1
ATOM 699 O O . LYS A 1 82 ? 18.801 -3.839 -15.821 1.00 76.25 82 LYS A O 1
ATOM 704 N N . VAL A 1 83 ? 17.881 -5.175 -17.381 1.00 87.44 83 VAL A N 1
ATOM 705 C CA . VAL A 1 83 ? 19.082 -5.348 -18.203 1.00 87.44 83 VAL A CA 1
ATOM 706 C C . VAL A 1 83 ? 18.886 -4.498 -19.446 1.00 87.44 83 VAL A C 1
ATOM 708 O O . VAL A 1 83 ? 17.892 -4.666 -20.148 1.00 87.44 83 VAL A O 1
ATOM 711 N N . TYR A 1 84 ? 19.795 -3.553 -19.676 1.00 87.56 84 TYR A N 1
ATOM 712 C CA . TYR A 1 84 ? 19.780 -2.758 -20.897 1.00 87.56 84 TYR A CA 1
ATOM 713 C C . TYR A 1 84 ? 20.199 -3.638 -22.067 1.00 87.56 84 TYR A C 1
ATOM 715 O O . TYR A 1 84 ? 21.230 -4.307 -22.013 1.00 87.56 84 TYR A O 1
ATOM 723 N N . THR A 1 85 ? 19.388 -3.641 -23.118 1.00 90.69 85 THR A N 1
ATOM 724 C CA . THR A 1 85 ? 19.756 -4.301 -24.369 1.00 90.69 85 THR A CA 1
ATOM 725 C C . THR A 1 85 ? 20.838 -3.494 -25.083 1.00 90.69 85 THR A C 1
ATOM 727 O O . THR A 1 85 ? 20.997 -2.293 -24.850 1.00 90.69 85 THR A O 1
ATOM 730 N N . SER A 1 86 ? 21.558 -4.114 -26.018 1.00 91.62 86 SER A N 1
ATOM 731 C CA . SER A 1 86 ? 22.538 -3.406 -26.851 1.00 91.62 86 SER A CA 1
ATOM 732 C C . SER A 1 86 ? 21.912 -2.218 -27.596 1.00 91.62 86 SER A C 1
ATOM 734 O O . SER A 1 86 ? 22.562 -1.191 -27.776 1.00 91.62 86 SER A O 1
ATOM 736 N N . SER A 1 87 ? 20.638 -2.317 -27.991 1.00 90.50 87 SER A N 1
ATOM 737 C CA . SER A 1 87 ? 19.885 -1.204 -28.581 1.00 90.50 87 SER A CA 1
ATOM 738 C C . SER A 1 87 ? 19.614 -0.067 -27.599 1.00 90.50 87 SER A C 1
ATOM 740 O O . SER A 1 87 ? 19.704 1.094 -27.992 1.00 90.50 87 SER A O 1
ATOM 742 N N . ASP A 1 88 ? 19.318 -0.367 -26.332 1.00 89.81 88 ASP A N 1
ATOM 743 C CA . ASP A 1 88 ? 19.118 0.668 -25.311 1.00 89.81 88 ASP A CA 1
ATOM 744 C C . ASP A 1 88 ? 20.422 1.416 -25.034 1.00 89.81 88 ASP A C 1
ATOM 746 O O . ASP A 1 88 ? 20.424 2.641 -24.927 1.00 89.81 88 ASP A O 1
ATOM 750 N N . LEU A 1 89 ? 21.541 0.686 -24.990 1.00 91.56 89 LEU A N 1
ATOM 751 C CA . LEU A 1 89 ? 22.869 1.274 -24.828 1.00 91.56 89 LEU A CA 1
ATOM 752 C C . LEU A 1 89 ? 23.244 2.171 -26.011 1.00 91.56 89 LEU A C 1
ATOM 754 O O . LEU A 1 89 ? 23.758 3.261 -25.787 1.00 91.56 89 LEU A O 1
A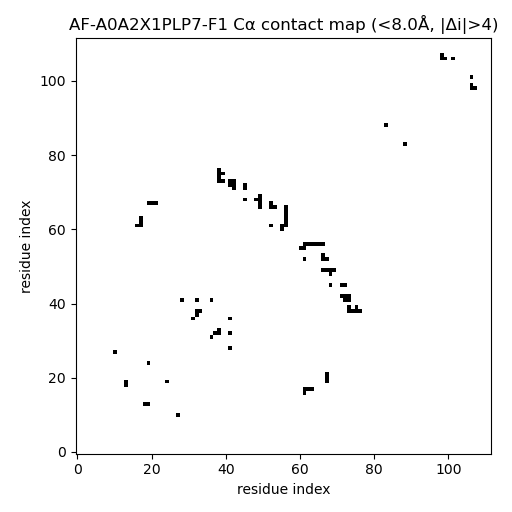TOM 758 N N . LYS A 1 90 ? 22.925 1.772 -27.251 1.00 91.00 90 LYS A N 1
ATOM 759 C CA . LYS A 1 90 ? 23.131 2.619 -28.442 1.00 91.00 90 LYS A CA 1
ATOM 760 C C . LYS A 1 90 ? 22.288 3.896 -28.406 1.00 91.00 90 LYS A C 1
ATOM 762 O O . LYS A 1 90 ? 22.779 4.965 -28.752 1.00 91.00 90 LYS A O 1
ATOM 767 N N . LYS A 1 91 ? 21.025 3.807 -27.972 1.00 88.12 91 LYS A N 1
ATOM 768 C CA . LYS A 1 91 ? 20.155 4.986 -27.806 1.00 88.12 91 LYS A CA 1
ATOM 769 C C . LYS A 1 91 ? 20.692 5.930 -26.733 1.00 88.12 91 LYS A C 1
ATOM 771 O O . LYS A 1 91 ? 20.698 7.139 -26.937 1.00 88.12 91 LYS A O 1
ATOM 776 N N . LEU A 1 92 ? 21.169 5.376 -25.618 1.00 86.38 92 LEU A N 1
ATOM 777 C CA . LEU A 1 92 ? 21.819 6.143 -24.557 1.00 86.38 92 LEU A CA 1
ATOM 778 C C . LEU A 1 92 ? 23.089 6.826 -25.065 1.00 86.38 92 LEU A C 1
ATOM 780 O O . LEU A 1 92 ? 23.222 8.032 -24.898 1.00 86.38 92 LEU A O 1
ATOM 784 N N . SER A 1 93 ? 23.990 6.093 -25.725 1.00 87.31 93 SER A N 1
ATOM 785 C CA . SER A 1 93 ? 25.234 6.668 -26.248 1.00 87.31 93 SER A CA 1
ATOM 786 C C . SER A 1 93 ? 24.966 7.760 -27.276 1.00 87.31 93 SER A C 1
ATOM 788 O O . SER A 1 93 ? 25.618 8.797 -27.242 1.00 87.31 93 SER A O 1
ATOM 790 N N . PHE A 1 94 ? 23.980 7.556 -28.153 1.00 85.88 94 PHE A N 1
ATOM 791 C CA . PHE A 1 94 ? 23.551 8.569 -29.111 1.00 85.88 94 PHE A CA 1
ATOM 792 C C . PHE A 1 94 ? 23.037 9.824 -28.400 1.00 85.88 94 PHE A C 1
ATOM 794 O O . PHE A 1 94 ? 23.551 10.906 -28.650 1.00 85.88 94 PHE A O 1
ATOM 801 N N . GLY A 1 95 ? 22.103 9.688 -27.451 1.00 83.12 95 GLY A N 1
ATOM 802 C CA . GLY A 1 95 ? 21.580 10.833 -26.700 1.00 83.12 95 GLY A CA 1
ATOM 803 C C . GLY A 1 95 ? 22.664 11.601 -25.937 1.00 83.12 95 GLY A C 1
ATOM 804 O O . GLY A 1 95 ? 22.631 12.827 -25.892 1.00 83.12 95 GLY A O 1
ATOM 805 N N . ILE A 1 96 ? 23.663 10.897 -25.397 1.00 82.50 96 ILE A N 1
ATOM 806 C CA . ILE A 1 96 ? 24.823 11.515 -24.743 1.00 82.50 96 ILE A CA 1
ATOM 807 C C . ILE A 1 96 ? 25.666 12.299 -25.759 1.00 82.50 96 ILE A C 1
ATOM 809 O O . ILE A 1 96 ? 26.015 13.450 -25.496 1.00 82.50 96 ILE A O 1
ATOM 813 N N . THR A 1 97 ? 25.973 11.721 -26.922 1.00 82.75 97 THR A N 1
ATOM 814 C CA . THR A 1 97 ? 26.767 12.394 -27.963 1.00 82.75 97 THR A CA 1
ATOM 815 C C . THR A 1 97 ? 26.038 13.607 -28.540 1.00 82.75 97 THR A C 1
ATOM 817 O O . THR A 1 97 ? 26.617 14.689 -28.571 1.00 82.75 97 THR A O 1
ATOM 820 N N . GLU A 1 98 ? 24.763 13.473 -28.905 1.00 79.00 98 GLU A N 1
ATOM 821 C CA . GLU A 1 98 ? 23.959 14.573 -29.457 1.00 79.00 98 GLU A CA 1
ATOM 822 C C . GLU A 1 98 ? 23.780 15.720 -28.458 1.00 79.00 98 GLU A C 1
ATOM 824 O O . GLU A 1 98 ? 23.770 16.892 -28.835 1.00 79.00 98 GLU A O 1
ATOM 829 N N . SER A 1 99 ? 23.717 15.413 -27.157 1.00 72.81 99 SER A N 1
ATOM 830 C CA . SER A 1 99 ? 23.588 16.445 -26.125 1.00 72.81 99 SER A CA 1
ATOM 831 C C . SER A 1 99 ? 24.779 17.411 -26.064 1.00 72.81 99 SER A C 1
ATOM 833 O O . SER A 1 99 ? 24.627 18.539 -25.594 1.00 72.81 99 SER A O 1
ATOM 835 N N . LYS A 1 100 ? 25.947 17.031 -26.607 1.00 72.50 100 LYS A N 1
ATOM 836 C CA . LYS A 1 100 ? 27.106 17.930 -26.748 1.00 72.50 100 LYS A CA 1
ATOM 837 C C . LYS A 1 100 ? 26.831 19.085 -27.714 1.00 72.50 100 LYS A C 1
ATOM 839 O O . LYS A 1 100 ? 27.380 20.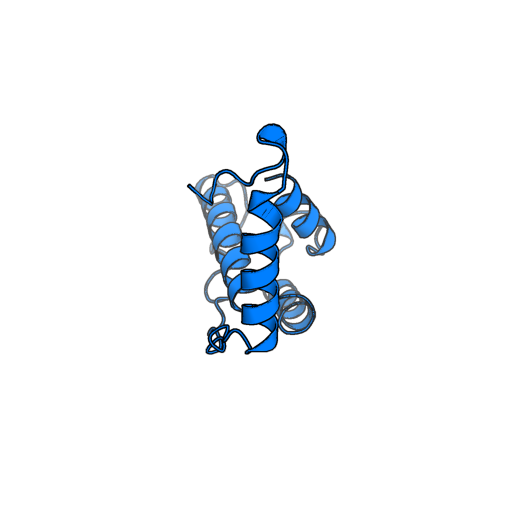171 -27.528 1.00 72.50 100 LYS A O 1
ATOM 844 N N . HIS A 1 101 ? 25.968 18.873 -28.706 1.00 78.25 101 HIS A N 1
ATOM 845 C CA . HIS A 1 101 ? 25.602 19.874 -29.710 1.00 78.25 101 HIS A CA 1
ATOM 846 C C . HIS A 1 101 ? 24.427 20.760 -29.275 1.00 78.25 101 HIS A C 1
ATOM 848 O O . HIS A 1 101 ? 24.135 21.756 -29.934 1.00 78.25 101 HIS A O 1
ATOM 854 N N . LEU A 1 102 ? 23.779 20.451 -28.146 1.00 78.19 102 LEU A N 1
ATOM 855 C CA . LEU A 1 102 ? 22.716 21.288 -27.601 1.00 78.19 102 LEU A CA 1
ATOM 856 C C . LEU A 1 102 ? 23.283 22.603 -27.032 1.00 78.19 102 LEU A C 1
ATOM 858 O O . LEU A 1 102 ? 24.345 22.588 -26.390 1.00 78.19 102 LEU A O 1
ATOM 862 N N . PRO A 1 103 ? 22.562 23.730 -27.198 1.00 81.88 103 PRO A N 1
ATOM 863 C CA . PRO A 1 103 ? 22.837 24.967 -26.475 1.00 81.88 103 PRO A CA 1
ATOM 864 C C . PRO A 1 103 ? 22.889 24.708 -24.967 1.00 81.88 103 PRO A C 1
ATOM 866 O O . PRO A 1 103 ? 22.152 23.861 -24.464 1.00 81.88 103 PRO A O 1
ATOM 869 N N . SER A 1 104 ? 23.716 25.454 -24.231 1.00 80.50 104 SER A N 1
ATOM 870 C CA . SER A 1 104 ? 23.934 25.257 -22.786 1.00 80.50 104 SER A CA 1
ATOM 871 C C . SER A 1 104 ? 22.638 25.184 -21.969 1.00 80.50 104 SER A C 1
ATOM 873 O O . SER A 1 104 ? 22.547 24.377 -21.051 1.00 80.50 104 SER A O 1
ATOM 875 N N . ILE A 1 105 ? 21.616 25.955 -22.350 1.00 83.69 105 ILE A N 1
ATOM 876 C CA . ILE A 1 105 ? 20.297 25.979 -21.701 1.00 83.69 105 ILE A CA 1
ATOM 877 C C . ILE A 1 105 ? 19.488 24.680 -21.869 1.00 83.69 105 ILE A C 1
ATOM 879 O O . ILE A 1 105 ? 18.606 24.397 -21.065 1.00 83.69 105 ILE A O 1
ATOM 883 N N . LEU A 1 106 ? 19.784 23.883 -22.899 1.00 79.50 106 LEU A N 1
ATOM 884 C CA . LEU A 1 106 ? 19.119 22.610 -23.193 1.00 79.50 106 LEU A CA 1
ATOM 885 C C . LEU A 1 106 ? 19.955 21.393 -22.773 1.00 79.50 106 LEU A C 1
ATOM 887 O O . LEU A 1 106 ? 19.518 20.257 -22.965 1.00 79.50 106 LEU A O 1
ATOM 891 N N . ARG A 1 107 ? 21.151 21.598 -22.205 1.00 76.56 107 ARG A N 1
ATOM 892 C CA . ARG A 1 107 ? 21.997 20.493 -21.747 1.00 76.56 107 ARG A CA 1
ATOM 893 C C . ARG A 1 107 ? 21.492 19.954 -20.404 1.00 76.56 107 ARG A C 1
ATOM 895 O O . ARG A 1 107 ? 21.319 20.724 -19.461 1.00 76.56 107 ARG A O 1
ATOM 902 N N . PRO A 1 108 ? 21.267 18.637 -20.277 1.00 76.62 108 PRO A N 1
ATOM 903 C CA . PRO A 1 108 ? 20.882 18.045 -19.003 1.00 76.62 108 PRO A CA 1
ATOM 904 C C . PRO A 1 108 ? 21.999 18.183 -17.95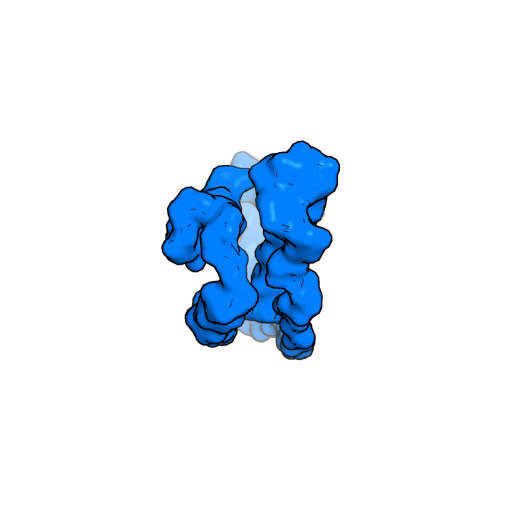4 1.00 76.62 108 PRO A C 1
ATOM 906 O O . PRO A 1 108 ? 23.114 17.716 -18.160 1.00 76.62 108 PRO A O 1
ATOM 909 N N . LEU A 1 109 ? 21.662 18.749 -16.789 1.00 71.25 109 LEU A N 1
ATOM 910 C CA . LEU A 1 109 ? 22.572 19.016 -15.657 1.00 71.25 109 LEU A CA 1
ATOM 911 C C . LEU A 1 109 ? 23.191 17.764 -15.009 1.00 71.25 109 LEU A C 1
ATOM 913 O O . LEU A 1 109 ? 24.008 17.879 -14.105 1.00 71.25 109 LEU A O 1
ATOM 917 N N . TRP A 1 110 ? 22.782 16.563 -15.409 1.00 70.00 110 TRP A N 1
ATOM 918 C CA . TRP A 1 110 ? 23.333 15.313 -14.874 1.00 70.00 110 TRP A CA 1
ATOM 919 C C . TRP A 1 110 ? 24.522 14.779 -15.688 1.00 70.00 110 TRP A C 1
ATOM 921 O O . TRP A 1 110 ? 25.071 13.741 -15.329 1.00 70.00 110 TRP A O 1
ATOM 931 N N . PHE A 1 111 ? 24.915 15.472 -16.763 1.00 62.81 111 PHE A N 1
ATOM 932 C CA . PHE A 1 111 ? 26.082 15.167 -17.594 1.00 62.81 111 PHE A CA 1
ATOM 933 C C . PHE A 1 111 ? 27.107 16.306 -17.468 1.00 62.81 111 PHE A C 1
ATOM 935 O O . PHE A 1 111 ? 27.219 17.142 -18.365 1.00 62.81 111 PHE A O 1
ATOM 942 N N . TYR A 1 112 ? 27.792 16.367 -16.323 1.00 57.47 112 TYR A N 1
ATOM 943 C CA . TYR A 1 112 ? 28.977 17.211 -16.114 1.00 57.47 112 TYR A CA 1
ATOM 944 C C . TYR A 1 112 ? 30.253 16.400 -16.320 1.00 57.47 112 TYR A C 1
ATOM 946 O O . TYR A 1 112 ? 30.247 15.204 -15.946 1.00 57.47 112 TYR A O 1
#

Solvent-accessible surface area (backbone atoms only — not comparable to full-atom values): 7090 Å² total; per-residue (Å²): 112,68,76,58,56,57,50,46,66,77,70,53,93,66,94,50,88,79,74,71,45,67,68,57,53,53,52,49,47,69,63,36,52,82,72,79,39,50,46,65,58,50,39,50,49,44,54,53,50,38,53,54,47,46,53,31,34,78,67,68,74,36,97,51,96,62,62,84,50,65,87,68,70,57,85,65,75,87,73,77,76,90,74,80,48,74,67,52,51,51,53,49,52,48,53,58,58,56,44,70,76,41,58,78,92,72,41,65,88,88,73,125

Sequence (112 aa):
MKKQLDNYRKIVVFQYPDEISDSLILQWRKRVVGQSIIEVTWNSYIRQLKTIFKFGIEKQLLPFTKNPFDGLFIREGKKKRKVYTSSDLKKLSFGITESKHLPSILRPLWFY

Organism: Haemophilus influenzae (NCBI:txid727)

Radius of gyration: 21.75 Å; Cα contacts (8 Å, |Δi|>4): 54; chains: 1; bounding box: 47×38×49 Å

InterPro domains:
  IPR011010 DNA breaking-rejoining enzyme, catalytic core [SSF56349] (16-93)

Nearest PDB structures (foldseek):
  6emy-assembly1_A  TM=6.283E-0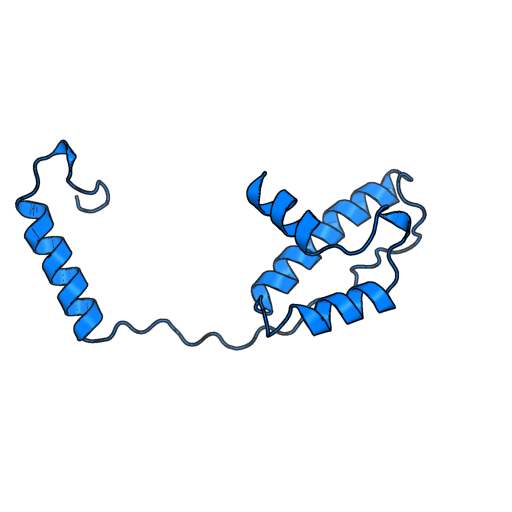1  e=1.500E-01  Enterococcus faecalis
  2kd1-assembly1_A  TM=7.705E-01  e=1.022E+00  Bacillus cereus ATCC 14579